Protein AF-A0A531LV64-F1 (afdb_monomer_lite)

Radius of gyration: 12.02 Å; chains: 1; bounding box: 32×21×28 Å

Sequence (75 aa):
MPRYVVERTFPAGLSVPMNDAGADALAGVIMRNAEKGVTWVQSFVSPDKKQSFCIYDAPSPEAIRSTAQKNALPV

Structure (mmCIF, N/CA/C/O backbone):
data_AF-A0A531LV64-F1
#
_entry.id   AF-A0A531LV64-F1
#
loop_
_atom_site.group_PDB
_atom_site.id
_atom_site.type_symbol
_atom_site.label_atom_id
_atom_site.label_alt_id
_atom_site.label_comp_id
_atom_site.label_asym_id
_atom_site.label_entity_id
_atom_site.label_seq_id
_atom_site.pdbx_PDB_ins_code
_atom_site.Cartn_x
_atom_site.Cartn_y
_atom_site.Cartn_z
_atom_site.occupancy
_atom_site.B_iso_or_equiv
_atom_site.auth_seq_id
_atom_site.auth_comp_id
_atom_site.auth_asym_id
_atom_site.auth_atom_id
_atom_site.pdbx_PDB_model_num
ATOM 1 N N . MET A 1 1 ? -19.394 5.248 3.667 1.00 83.00 1 MET A N 1
ATOM 2 C CA . MET A 1 1 ? -17.989 4.845 3.877 1.00 83.00 1 MET A CA 1
ATOM 3 C C . MET A 1 1 ? -17.122 6.080 3.709 1.00 83.00 1 MET A C 1
ATOM 5 O O . MET A 1 1 ? -17.189 6.670 2.637 1.00 83.00 1 MET A O 1
ATOM 9 N N . PRO A 1 2 ? -16.421 6.537 4.758 1.00 96.56 2 PRO A N 1
ATOM 10 C CA . PRO A 1 2 ? -15.463 7.633 4.648 1.00 96.56 2 PRO A CA 1
ATOM 11 C C . PRO A 1 2 ? -14.304 7.313 3.697 1.00 96.56 2 PRO A C 1
ATOM 13 O O . PRO A 1 2 ? -13.955 6.146 3.497 1.00 96.56 2 PRO A O 1
ATOM 16 N N . ARG A 1 3 ? -13.696 8.374 3.160 1.00 97.94 3 ARG A N 1
ATOM 17 C CA . ARG A 1 3 ? -12.518 8.313 2.296 1.00 97.94 3 ARG A CA 1
ATOM 18 C C . ARG A 1 3 ? -11.294 8.837 3.031 1.00 97.94 3 ARG A C 1
ATOM 20 O O . ARG A 1 3 ? -11.353 9.893 3.657 1.00 97.94 3 ARG A O 1
ATOM 27 N N . TYR A 1 4 ? -10.188 8.118 2.904 1.00 98.06 4 TYR A N 1
ATOM 28 C CA . TYR A 1 4 ? -8.920 8.420 3.553 1.00 98.06 4 TYR A CA 1
ATOM 29 C C . TYR A 1 4 ? -7.795 8.486 2.527 1.00 98.06 4 TYR A C 1
ATOM 31 O O . TYR A 1 4 ? -7.787 7.750 1.538 1.00 98.06 4 TYR A O 1
ATOM 39 N N . VAL A 1 5 ? -6.817 9.343 2.805 1.00 98.06 5 VAL A N 1
ATOM 40 C CA . VAL A 1 5 ? -5.530 9.356 2.112 1.00 98.06 5 VAL A CA 1
ATOM 41 C C . VAL A 1 5 ? -4.489 8.820 3.077 1.00 98.06 5 VAL A C 1
ATOM 43 O O . VAL A 1 5 ? -4.423 9.253 4.225 1.00 98.06 5 VAL A O 1
ATOM 46 N N . VAL A 1 6 ? -3.688 7.872 2.607 1.00 97.75 6 VAL A N 1
ATOM 47 C CA . VAL A 1 6 ? -2.556 7.333 3.356 1.00 97.75 6 VAL A CA 1
ATOM 48 C C . VAL A 1 6 ? -1.284 7.659 2.598 1.00 97.75 6 VAL A C 1
ATOM 50 O O . VAL A 1 6 ? -1.100 7.196 1.467 1.00 97.75 6 VAL A O 1
ATOM 53 N N . GLU A 1 7 ? -0.418 8.433 3.236 1.00 97.19 7 GLU A N 1
ATOM 54 C CA . GLU A 1 7 ? 0.944 8.672 2.781 1.00 97.19 7 GLU A CA 1
ATOM 55 C C . GLU A 1 7 ? 1.851 7.527 3.245 1.00 97.19 7 GLU A C 1
ATOM 57 O O . GLU A 1 7 ? 1.727 7.036 4.364 1.00 97.19 7 GLU A O 1
ATOM 62 N N . ARG A 1 8 ? 2.741 7.064 2.367 1.00 96.12 8 ARG A N 1
ATOM 63 C CA . ARG A 1 8 ? 3.685 5.979 2.655 1.00 96.12 8 ARG A CA 1
ATOM 64 C C . ARG A 1 8 ? 5.076 6.330 2.182 1.00 96.12 8 ARG A C 1
ATOM 66 O O . ARG A 1 8 ? 5.229 6.798 1.054 1.00 96.12 8 ARG A O 1
ATOM 73 N N . THR A 1 9 ? 6.059 5.965 2.999 1.00 96.81 9 THR A N 1
ATOM 74 C CA . THR A 1 9 ? 7.483 6.051 2.672 1.00 96.81 9 THR A CA 1
ATOM 75 C C . THR A 1 9 ? 8.081 4.668 2.440 1.00 96.81 9 THR A C 1
ATOM 77 O O . THR A 1 9 ? 7.956 3.773 3.274 1.00 96.81 9 THR A O 1
ATOM 80 N N . PHE A 1 10 ? 8.780 4.511 1.318 1.00 95.12 10 PHE A N 1
ATOM 81 C CA . PHE A 1 10 ? 9.507 3.309 0.917 1.00 95.12 10 PHE A CA 1
ATOM 82 C C . PHE A 1 10 ? 10.995 3.652 0.759 1.00 95.12 10 PHE A C 1
ATOM 84 O O . PHE A 1 10 ? 11.403 4.105 -0.312 1.00 95.12 10 PHE A O 1
ATOM 91 N N . PRO A 1 11 ? 11.843 3.436 1.784 1.00 93.19 11 PRO A N 1
ATOM 92 C CA . PRO A 1 11 ? 13.260 3.815 1.727 1.00 93.19 11 PRO A CA 1
ATOM 93 C C . PRO A 1 11 ? 14.024 3.201 0.543 1.00 93.19 11 PRO A C 1
ATOM 95 O O . PRO A 1 11 ? 14.873 3.863 -0.056 1.00 93.19 11 PRO A O 1
ATOM 98 N N . ALA A 1 12 ? 13.678 1.961 0.178 1.00 92.81 12 ALA A N 1
ATOM 99 C CA . ALA A 1 12 ? 14.243 1.227 -0.958 1.00 92.81 12 ALA A CA 1
ATOM 100 C C . ALA A 1 12 ? 13.491 1.450 -2.288 1.00 92.81 12 ALA A C 1
ATOM 102 O O . ALA A 1 12 ? 13.859 0.871 -3.307 1.00 92.81 12 ALA A O 1
ATOM 103 N N . GLY A 1 13 ? 12.452 2.289 -2.287 1.00 93.62 13 GLY A N 1
ATOM 104 C CA . GLY A 1 13 ? 11.541 2.480 -3.409 1.00 93.62 13 GLY A CA 1
ATOM 105 C C . GLY A 1 13 ? 10.454 1.403 -3.496 1.00 93.62 13 GLY A C 1
ATOM 106 O O . GLY A 1 13 ? 10.658 0.236 -3.162 1.00 93.62 13 GLY A O 1
ATOM 107 N N . LEU A 1 14 ? 9.271 1.803 -3.956 1.00 93.75 14 LEU A N 1
ATOM 108 C CA . LEU A 1 14 ? 8.167 0.904 -4.259 1.00 93.75 14 LEU A CA 1
ATOM 109 C C . LEU A 1 14 ? 8.438 0.181 -5.584 1.00 93.75 14 LEU A C 1
ATOM 111 O O . LEU A 1 14 ? 8.523 0.811 -6.639 1.00 93.75 14 LEU A O 1
ATOM 115 N N . SER A 1 15 ? 8.536 -1.147 -5.541 1.00 90.56 15 SER A N 1
ATOM 116 C CA . SER A 1 15 ? 8.681 -1.982 -6.734 1.00 90.56 15 SER A CA 1
ATOM 117 C C . SER A 1 15 ? 7.434 -2.832 -6.932 1.00 90.56 15 SER A C 1
ATOM 119 O O . SER A 1 15 ? 7.144 -3.715 -6.129 1.00 90.56 15 SER A O 1
ATOM 121 N N . VAL A 1 16 ? 6.700 -2.557 -8.008 1.00 89.50 16 VAL A N 1
ATOM 122 C CA . VAL A 1 16 ? 5.580 -3.380 -8.471 1.00 89.50 16 VAL A CA 1
ATOM 123 C C . VAL A 1 16 ? 5.908 -3.819 -9.898 1.00 89.50 16 VAL A C 1
ATOM 125 O O . VAL A 1 16 ? 6.059 -2.954 -10.766 1.00 89.50 16 VAL A O 1
ATOM 128 N N . PRO A 1 17 ? 6.078 -5.127 -10.157 1.00 92.56 17 PRO A N 1
ATOM 129 C CA . PRO A 1 17 ? 6.271 -5.635 -11.510 1.00 92.56 17 PRO A CA 1
ATOM 130 C C . PRO A 1 17 ? 5.094 -5.256 -12.421 1.00 92.56 17 PRO A C 1
ATOM 132 O O . PRO A 1 17 ? 3.940 -5.409 -12.038 1.00 92.56 17 PRO A O 1
ATOM 135 N N . MET A 1 18 ? 5.369 -4.785 -13.638 1.00 92.44 18 MET A N 1
ATOM 136 C CA . MET A 1 18 ? 4.330 -4.459 -14.630 1.00 92.44 18 MET A CA 1
ATOM 137 C C . MET A 1 18 ? 4.035 -5.683 -15.509 1.00 92.44 18 MET A C 1
ATOM 139 O O . MET A 1 18 ? 4.231 -5.657 -16.721 1.00 92.44 18 MET A O 1
ATOM 143 N N . ASN A 1 19 ? 3.663 -6.787 -14.865 1.00 95.69 19 ASN A N 1
ATOM 144 C CA . ASN A 1 19 ? 3.340 -8.076 -15.476 1.00 95.69 19 ASN A CA 1
ATOM 145 C C . ASN A 1 19 ? 2.336 -8.842 -14.594 1.00 95.69 19 ASN A C 1
ATOM 147 O O . ASN A 1 19 ? 1.923 -8.341 -13.545 1.00 95.69 19 ASN A O 1
ATOM 151 N N . ASP A 1 20 ? 1.985 -10.065 -14.990 1.00 96.12 20 ASP A N 1
ATOM 152 C CA . ASP A 1 20 ? 0.992 -10.890 -14.287 1.00 96.12 20 ASP A CA 1
ATOM 153 C C . ASP A 1 20 ? 1.372 -11.166 -12.825 1.00 96.12 20 ASP A C 1
ATOM 155 O O . ASP A 1 20 ? 0.524 -11.086 -11.944 1.00 96.12 20 ASP A O 1
ATOM 159 N N . ALA A 1 21 ? 2.660 -11.360 -12.524 1.00 95.12 21 ALA A N 1
ATOM 160 C CA . ALA A 1 21 ? 3.111 -11.553 -11.144 1.00 95.12 21 ALA A CA 1
ATOM 161 C C . ALA A 1 21 ? 2.853 -10.314 -10.264 1.00 95.12 21 ALA A C 1
ATOM 163 O O . ALA A 1 21 ? 2.543 -10.436 -9.078 1.00 95.12 21 ALA A O 1
ATOM 164 N N . GLY A 1 22 ? 2.966 -9.110 -10.834 1.00 94.56 22 GLY A N 1
ATOM 165 C CA . GLY A 1 22 ? 2.581 -7.879 -10.149 1.00 94.56 22 GLY A CA 1
ATOM 166 C C . GLY A 1 22 ? 1.069 -7.747 -9.982 1.00 94.56 22 GLY A C 1
ATOM 167 O O . GLY A 1 22 ? 0.613 -7.327 -8.917 1.00 94.56 22 GLY A O 1
ATOM 168 N N . ALA A 1 23 ? 0.292 -8.151 -10.990 1.00 95.19 23 ALA A N 1
ATOM 169 C CA . ALA A 1 23 ? -1.166 -8.180 -10.906 1.00 95.19 23 ALA A CA 1
ATOM 170 C C . ALA A 1 23 ? -1.645 -9.126 -9.790 1.00 95.19 23 ALA A C 1
ATOM 172 O O . ALA A 1 23 ? -2.449 -8.716 -8.952 1.00 95.19 23 ALA A O 1
ATOM 173 N N . ASP A 1 24 ? -1.077 -10.330 -9.704 1.00 96.62 24 ASP A N 1
ATOM 174 C CA . ASP A 1 24 ? -1.378 -11.312 -8.658 1.00 96.62 24 ASP A CA 1
ATOM 175 C C . ASP A 1 24 ? -1.003 -10.797 -7.261 1.00 96.62 24 ASP A C 1
ATOM 177 O O . ASP A 1 24 ? -1.775 -10.922 -6.304 1.00 96.62 24 ASP A O 1
ATOM 181 N N . ALA A 1 25 ? 0.161 -10.149 -7.134 1.00 94.75 25 ALA A N 1
ATOM 182 C CA . ALA A 1 25 ? 0.591 -9.547 -5.875 1.00 94.75 25 ALA A CA 1
ATOM 183 C C . ALA A 1 25 ? -0.391 -8.461 -5.394 1.00 94.75 25 ALA A C 1
ATOM 185 O O . ALA A 1 25 ? -0.767 -8.438 -4.217 1.00 94.75 25 ALA A O 1
ATOM 186 N N . LEU A 1 26 ? -0.845 -7.584 -6.297 1.00 95.69 26 LEU A N 1
ATOM 187 C CA . LEU A 1 26 ? -1.831 -6.548 -5.983 1.00 95.69 26 LEU A CA 1
ATOM 188 C C . LEU A 1 26 ? -3.222 -7.132 -5.702 1.00 95.69 26 LEU A C 1
ATOM 190 O O . LEU A 1 26 ? -3.903 -6.6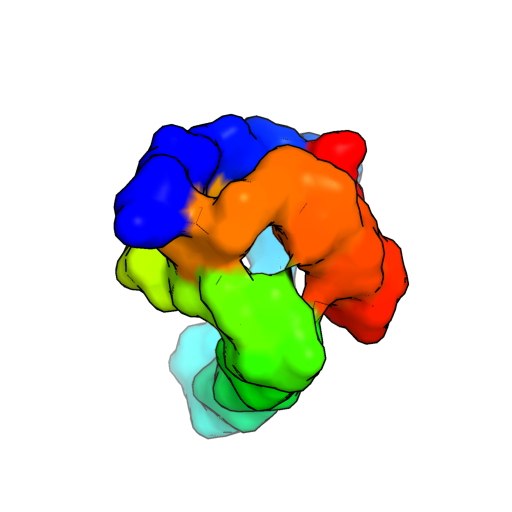50 -4.795 1.00 95.69 26 LEU A O 1
ATOM 194 N N . ALA A 1 27 ? -3.630 -8.192 -6.402 1.00 96.69 27 ALA A N 1
ATOM 195 C CA . ALA A 1 27 ? -4.876 -8.900 -6.120 1.00 96.69 27 ALA A CA 1
ATOM 196 C C . ALA A 1 27 ? -4.893 -9.444 -4.682 1.00 96.69 27 ALA A C 1
ATOM 198 O O . ALA A 1 27 ? -5.878 -9.268 -3.963 1.00 96.69 27 ALA A O 1
ATOM 199 N N . GLY A 1 28 ? -3.773 -10.000 -4.208 1.00 96.81 28 GLY A N 1
ATOM 200 C CA . GLY A 1 28 ? -3.623 -10.421 -2.813 1.00 96.81 28 GLY A CA 1
ATOM 201 C C . GLY A 1 28 ? -3.787 -9.274 -1.806 1.00 96.81 28 GLY A C 1
ATOM 202 O O . GLY A 1 28 ? -4.400 -9.454 -0.751 1.00 96.81 28 GLY A O 1
ATOM 203 N N . VAL A 1 29 ? -3.292 -8.075 -2.134 1.00 96.75 29 VAL A N 1
ATOM 204 C CA . VAL A 1 29 ? -3.498 -6.869 -1.310 1.00 96.75 29 VAL A CA 1
ATOM 205 C C . VAL A 1 29 ? -4.974 -6.478 -1.262 1.00 96.75 29 VAL A C 1
ATOM 207 O O . VAL A 1 29 ? -5.507 -6.237 -0.178 1.00 96.75 29 VAL A O 1
ATOM 210 N N . ILE A 1 30 ? -5.647 -6.458 -2.414 1.00 97.75 30 ILE A N 1
ATOM 211 C CA . ILE A 1 30 ? -7.074 -6.126 -2.521 1.00 97.75 30 ILE A CA 1
ATOM 212 C C . ILE A 1 30 ? -7.919 -7.105 -1.699 1.00 97.75 30 ILE A C 1
ATOM 214 O O . ILE A 1 30 ? -8.763 -6.671 -0.915 1.00 97.75 30 ILE A O 1
ATOM 218 N N . MET A 1 31 ? -7.646 -8.408 -1.805 1.00 97.88 31 MET A N 1
ATOM 219 C CA . MET A 1 31 ? -8.362 -9.439 -1.049 1.00 97.88 31 MET A CA 1
ATOM 220 C C . MET A 1 31 ? -8.217 -9.251 0.465 1.00 97.88 31 MET A C 1
ATOM 222 O O . MET A 1 31 ? -9.218 -9.223 1.180 1.00 97.88 31 MET A O 1
ATOM 226 N N . ARG A 1 32 ? -6.992 -9.031 0.963 1.00 97.81 32 ARG A N 1
ATOM 227 C CA . ARG A 1 32 ? -6.749 -8.790 2.398 1.00 97.81 32 ARG A CA 1
ATOM 228 C C . ARG A 1 32 ? -7.388 -7.496 2.900 1.00 97.81 32 ARG A C 1
ATOM 230 O O . ARG A 1 32 ? -7.798 -7.430 4.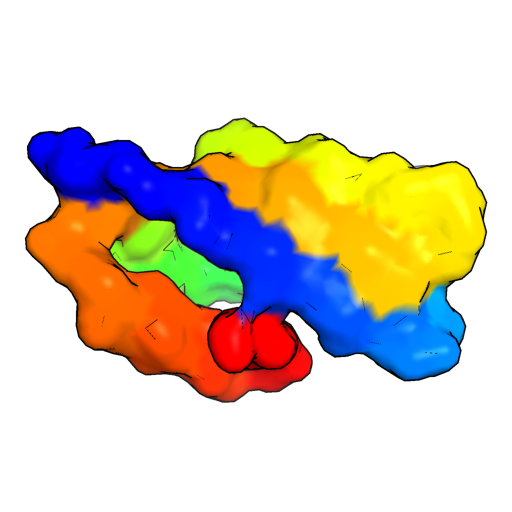059 1.00 97.81 32 ARG A O 1
ATOM 237 N N . ASN A 1 33 ? -7.489 -6.474 2.050 1.00 97.62 33 ASN A N 1
ATOM 238 C CA . ASN A 1 33 ? -8.188 -5.232 2.381 1.00 97.62 33 ASN A CA 1
ATOM 239 C C . ASN A 1 33 ? -9.703 -5.463 2.517 1.00 97.62 33 ASN A C 1
ATOM 241 O O . ASN A 1 33 ? -10.318 -5.013 3.491 1.00 97.62 33 ASN A O 1
ATOM 245 N N . ALA A 1 34 ? -10.287 -6.228 1.590 1.00 97.44 34 ALA A N 1
ATOM 246 C CA . ALA A 1 34 ? -11.714 -6.532 1.569 1.00 97.44 34 ALA A CA 1
ATOM 247 C C . ALA A 1 34 ? -12.186 -7.270 2.836 1.00 97.44 34 ALA A C 1
ATOM 249 O O . ALA A 1 34 ? -13.283 -6.995 3.320 1.00 97.44 34 ALA A O 1
ATOM 250 N N . GLU A 1 35 ? -11.339 -8.105 3.457 1.00 97.31 35 GLU A N 1
ATOM 251 C CA . GLU A 1 35 ? -11.625 -8.771 4.746 1.00 97.31 35 GLU A CA 1
ATOM 252 C C . GLU A 1 35 ? -11.992 -7.802 5.887 1.00 97.31 35 GLU A C 1
ATOM 254 O O . GLU A 1 35 ? -12.592 -8.205 6.885 1.00 97.31 35 GLU A O 1
ATOM 259 N N . LYS A 1 36 ? -11.592 -6.529 5.786 1.00 96.94 36 LYS A N 1
ATOM 260 C CA . LYS A 1 36 ? -11.882 -5.476 6.773 1.00 96.94 36 LYS A CA 1
ATOM 261 C C . LYS A 1 36 ? -12.756 -4.355 6.203 1.00 96.94 36 LYS A C 1
ATOM 263 O O . LYS A 1 36 ? -12.844 -3.289 6.809 1.00 96.94 36 LYS A O 1
ATOM 268 N N . GLY A 1 37 ? -13.389 -4.579 5.050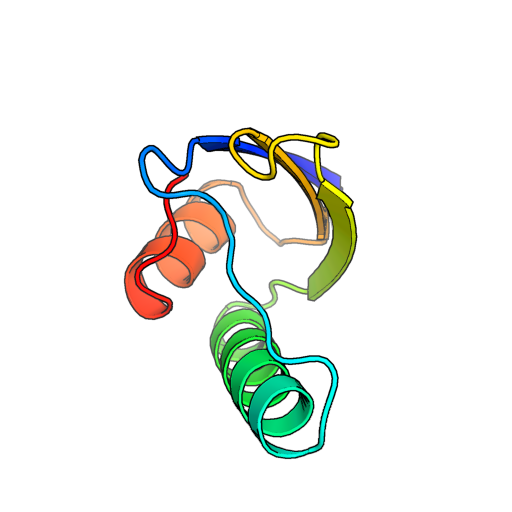 1.00 97.44 37 GLY A N 1
ATOM 269 C CA . GLY A 1 37 ? -14.201 -3.571 4.367 1.00 97.44 37 GLY A CA 1
ATOM 270 C C . GLY A 1 37 ? -13.387 -2.383 3.845 1.00 97.44 37 GLY A C 1
ATOM 271 O O . GLY A 1 37 ? -13.930 -1.292 3.702 1.00 97.44 37 GLY A O 1
ATOM 272 N N . VAL A 1 38 ? -12.086 -2.570 3.604 1.00 98.31 38 VAL A N 1
ATOM 273 C CA . VAL A 1 38 ? -11.202 -1.542 3.046 1.00 98.31 38 VAL A CA 1
ATOM 274 C C . VAL A 1 38 ? -11.118 -1.737 1.534 1.00 98.31 38 VAL A C 1
ATOM 276 O O . VAL A 1 38 ? -10.819 -2.828 1.058 1.00 98.31 38 VAL A O 1
ATOM 279 N N . THR A 1 39 ? -11.348 -0.672 0.774 1.00 98.19 39 THR A N 1
ATOM 280 C CA . THR A 1 39 ? -11.234 -0.658 -0.689 1.00 98.19 39 THR A CA 1
ATOM 281 C C . THR A 1 39 ? -10.099 0.266 -1.096 1.00 98.19 39 THR A C 1
ATOM 283 O O . THR A 1 39 ? -10.117 1.452 -0.771 1.00 98.19 39 THR A O 1
ATOM 286 N N . TRP A 1 40 ? -9.108 -0.273 -1.808 1.00 97.62 40 TRP A N 1
ATOM 287 C CA . TRP A 1 40 ? -8.065 0.528 -2.446 1.00 97.62 40 TRP A CA 1
ATOM 288 C C . TRP A 1 40 ? -8.616 1.133 -3.737 1.00 97.62 40 TRP A C 1
ATOM 290 O O . TRP A 1 40 ? -9.026 0.396 -4.628 1.00 97.62 40 TRP A O 1
ATOM 300 N N . VAL A 1 41 ? -8.652 2.463 -3.820 1.00 97.75 41 VAL A N 1
ATOM 301 C CA . VAL A 1 41 ? -9.242 3.177 -4.961 1.00 97.75 41 VAL A CA 1
ATOM 302 C C . VAL A 1 41 ? -8.176 3.498 -6.002 1.00 97.75 41 VAL A C 1
ATOM 304 O O . VAL A 1 41 ? -8.319 3.166 -7.173 1.00 97.75 41 VAL A O 1
ATOM 307 N N . GLN A 1 42 ? -7.106 4.171 -5.576 1.00 96.62 42 GLN A N 1
ATOM 308 C CA . GLN A 1 42 ? -6.046 4.641 -6.463 1.00 96.62 42 GLN A CA 1
ATOM 309 C C . GLN A 1 42 ? -4.781 4.956 -5.663 1.00 96.62 42 GLN A C 1
ATOM 311 O O . GLN A 1 42 ? -4.859 5.314 -4.488 1.00 96.62 42 GLN A O 1
ATOM 316 N N . SER A 1 43 ? -3.617 4.868 -6.306 1.00 96.25 43 SER A N 1
ATOM 317 C CA . SER A 1 43 ? -2.347 5.347 -5.757 1.00 96.25 43 SER A CA 1
ATOM 318 C C . SER A 1 43 ? -1.655 6.306 -6.711 1.00 96.25 43 SER A C 1
ATOM 320 O O . SER A 1 43 ? -1.671 6.111 -7.924 1.00 96.25 43 SER A O 1
ATOM 322 N N . PHE A 1 44 ? -0.983 7.293 -6.136 1.00 97.00 44 PHE A N 1
ATOM 323 C CA . PHE A 1 44 ? 0.006 8.131 -6.799 1.00 97.00 44 PHE A CA 1
ATOM 324 C C . PHE A 1 44 ? 1.369 7.801 -6.206 1.00 97.00 44 PHE A C 1
ATOM 326 O O . PHE A 1 44 ? 1.479 7.594 -4.999 1.00 97.00 44 PHE A O 1
ATOM 333 N N . VAL A 1 45 ? 2.397 7.734 -7.042 1.00 96.62 45 VAL A N 1
ATOM 334 C CA . VAL A 1 45 ? 3.756 7.369 -6.630 1.00 96.62 45 VAL A CA 1
ATOM 335 C C . VAL A 1 45 ? 4.699 8.453 -7.133 1.00 96.62 45 VAL A C 1
ATOM 337 O O . VAL A 1 45 ? 4.576 8.890 -8.278 1.00 96.62 45 VAL A O 1
ATOM 340 N N . SER A 1 46 ? 5.611 8.917 -6.278 1.00 97.00 46 SER A N 1
ATOM 341 C CA . SER A 1 46 ? 6.632 9.887 -6.675 1.00 97.00 46 SER A CA 1
ATOM 342 C C . SER A 1 46 ? 7.552 9.303 -7.760 1.00 97.00 46 SER A C 1
ATOM 344 O O . SER A 1 46 ? 7.724 8.083 -7.827 1.00 97.00 46 SER A O 1
ATOM 346 N N . PRO A 1 47 ? 8.193 10.134 -8.604 1.00 96.56 47 PRO A N 1
ATOM 347 C CA . PRO A 1 47 ? 9.079 9.637 -9.663 1.00 96.56 47 PRO A CA 1
ATOM 348 C C . PRO A 1 47 ? 10.240 8.766 -9.155 1.00 96.56 47 PRO A C 1
ATOM 350 O O . PRO A 1 47 ? 10.634 7.812 -9.820 1.00 96.56 47 PRO A O 1
ATOM 353 N N . ASP A 1 48 ? 10.756 9.058 -7.956 1.00 96.19 48 ASP A N 1
ATOM 354 C CA . ASP A 1 48 ? 11.810 8.281 -7.287 1.00 96.19 48 ASP A CA 1
ATOM 355 C C . ASP A 1 48 ? 11.289 7.021 -6.569 1.00 96.19 48 ASP A C 1
ATOM 357 O O . ASP A 1 48 ? 12.068 6.266 -5.987 1.00 96.19 48 ASP A O 1
ATOM 361 N N . LYS A 1 49 ? 9.971 6.791 -6.615 1.00 96.12 49 LYS A N 1
ATOM 362 C CA . LYS A 1 49 ? 9.244 5.675 -6.001 1.00 96.12 49 LYS A CA 1
ATOM 363 C C . LYS A 1 49 ? 9.347 5.602 -4.477 1.00 96.12 49 LYS A C 1
ATOM 365 O O . LYS A 1 49 ? 8.955 4.588 -3.904 1.00 96.12 49 LYS A O 1
ATOM 370 N N . LYS A 1 50 ? 9.851 6.638 -3.804 1.00 96.94 50 LYS A N 1
ATOM 371 C CA . LYS A 1 50 ? 10.031 6.629 -2.344 1.00 96.94 50 LYS A CA 1
ATOM 372 C C . LYS A 1 50 ? 8.804 7.083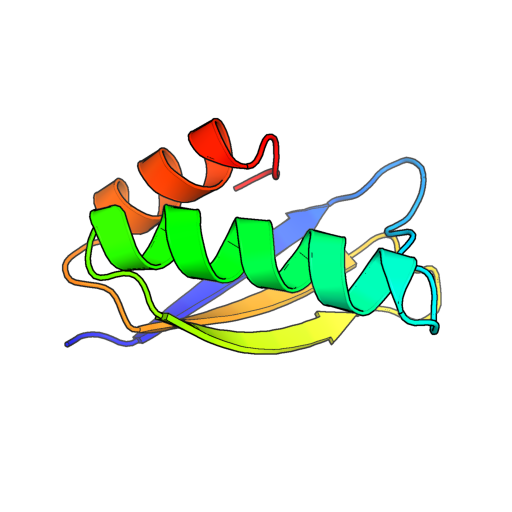 -1.575 1.00 96.94 50 LYS A C 1
ATOM 374 O O . LYS A 1 50 ? 8.666 6.682 -0.427 1.00 96.94 50 LYS A O 1
ATOM 379 N N . GLN A 1 51 ? 7.916 7.855 -2.193 1.00 97.44 51 GLN A N 1
ATOM 380 C CA . GLN A 1 51 ? 6.661 8.289 -1.591 1.00 97.44 51 GLN A CA 1
ATOM 381 C C . GLN A 1 51 ? 5.477 7.763 -2.398 1.00 97.44 51 GLN A C 1
ATOM 383 O O . GLN A 1 51 ? 5.502 7.735 -3.631 1.00 97.44 51 GLN A O 1
ATOM 388 N N . SER A 1 52 ? 4.407 7.387 -1.705 1.00 97.38 52 SER A N 1
ATOM 389 C CA . SER A 1 52 ? 3.119 7.144 -2.349 1.00 97.38 52 SER A CA 1
ATOM 390 C C . SER A 1 52 ? 1.970 7.737 -1.552 1.00 97.38 52 SER A C 1
ATOM 392 O O . SER A 1 52 ? 2.000 7.723 -0.323 1.00 97.38 52 SER A O 1
ATOM 394 N N . PHE A 1 53 ? 0.935 8.164 -2.263 1.00 97.81 53 PHE A N 1
ATOM 395 C CA . PHE A 1 53 ? -0.325 8.634 -1.706 1.00 97.81 53 PHE A CA 1
ATOM 396 C C . PHE A 1 53 ? -1.431 7.723 -2.213 1.00 97.81 53 PHE A C 1
ATOM 398 O O . PHE A 1 53 ? -1.714 7.686 -3.411 1.00 97.81 53 PHE A O 1
ATOM 405 N N . CYS A 1 54 ? -2.038 6.963 -1.309 1.00 97.56 54 CYS A N 1
ATOM 406 C CA . CYS A 1 54 ? -3.051 5.977 -1.658 1.00 97.56 54 CYS A CA 1
ATOM 407 C C . CYS A 1 54 ? -4.410 6.392 -1.101 1.00 97.56 54 CYS A C 1
ATOM 409 O O . CYS A 1 54 ? -4.534 6.682 0.090 1.00 97.56 54 CYS A O 1
ATOM 411 N N . ILE A 1 55 ? -5.424 6.366 -1.957 1.00 98.25 55 ILE A N 1
ATOM 412 C CA . ILE A 1 55 ? -6.811 6.660 -1.615 1.00 98.25 55 ILE A CA 1
ATOM 413 C C . ILE A 1 55 ? -7.510 5.355 -1.244 1.00 98.25 55 ILE A C 1
ATOM 415 O O . ILE A 1 55 ? -7.472 4.384 -2.007 1.00 98.25 55 ILE A O 1
ATOM 419 N N . TYR A 1 56 ? -8.165 5.355 -0.085 1.00 98.19 56 TYR A N 1
ATOM 420 C CA . TYR A 1 56 ? -8.929 4.224 0.427 1.00 98.19 56 TYR A CA 1
ATOM 421 C C . TYR A 1 56 ? -10.327 4.644 0.870 1.00 98.19 56 TYR A C 1
ATOM 423 O O . TYR A 1 56 ? -10.481 5.654 1.554 1.00 98.19 56 TYR A O 1
ATOM 431 N N . ASP A 1 57 ? -11.320 3.815 0.560 1.00 98.38 57 ASP A N 1
ATOM 432 C CA . ASP A 1 57 ? -12.627 3.855 1.216 1.00 98.38 57 ASP A CA 1
ATOM 433 C C . ASP A 1 57 ? -12.647 2.780 2.307 1.00 98.38 57 ASP A C 1
ATOM 435 O O . ASP A 1 57 ? -12.296 1.628 2.053 1.00 98.38 57 ASP A O 1
ATOM 439 N N . ALA A 1 58 ? -12.994 3.149 3.539 1.00 97.88 58 ALA A N 1
ATOM 440 C CA . ALA A 1 58 ? -12.898 2.244 4.687 1.00 97.88 58 ALA A CA 1
ATOM 441 C C . ALA A 1 58 ? -13.923 2.591 5.775 1.00 97.88 58 ALA A C 1
ATOM 443 O O . ALA A 1 58 ? -14.381 3.732 5.834 1.00 97.88 58 ALA A O 1
ATOM 444 N N . PRO A 1 59 ? -14.276 1.650 6.670 1.00 97.81 59 PRO A N 1
ATOM 445 C CA . PRO A 1 59 ? -15.172 1.932 7.790 1.00 97.81 59 PRO A CA 1
ATOM 446 C C . PRO A 1 59 ? -14.523 2.812 8.870 1.00 97.81 59 PRO A C 1
ATOM 448 O O . PRO A 1 59 ? -15.236 3.556 9.539 1.00 97.81 59 PRO A O 1
ATOM 451 N N . SER A 1 60 ? -13.196 2.741 9.044 1.00 97.88 60 SER A N 1
ATOM 452 C CA . SER A 1 60 ? -12.441 3.561 10.001 1.00 97.88 60 SER A CA 1
ATOM 453 C C . SER A 1 60 ? -10.933 3.612 9.672 1.00 97.88 60 SER A C 1
ATOM 455 O O . SER A 1 60 ? -10.445 2.759 8.917 1.00 97.88 60 SER A O 1
ATOM 457 N N . PRO A 1 61 ? -10.157 4.553 10.252 1.00 97.00 61 PRO A N 1
ATOM 458 C CA . PRO A 1 61 ? -8.696 4.576 10.123 1.00 97.00 61 PRO A CA 1
ATOM 459 C C . PRO A 1 61 ? -8.014 3.311 10.667 1.00 97.00 61 PRO A C 1
ATOM 461 O O . PRO A 1 61 ? -7.004 2.858 10.132 1.00 97.00 61 PRO A O 1
ATOM 464 N N . GLU A 1 62 ? -8.563 2.701 11.716 1.00 97.69 62 GLU A N 1
ATOM 465 C CA . GLU A 1 62 ? -8.018 1.489 12.337 1.00 97.69 62 GLU A CA 1
ATOM 466 C C . GLU A 1 62 ? -8.108 0.288 11.389 1.00 97.69 62 GLU A C 1
ATOM 468 O O . GLU A 1 62 ? -7.189 -0.533 11.347 1.00 97.69 62 GLU A O 1
ATOM 473 N N . ALA A 1 63 ? -9.167 0.207 10.574 1.00 97.69 63 ALA A N 1
ATOM 474 C CA . ALA A 1 63 ? -9.283 -0.811 9.531 1.00 97.69 63 ALA A CA 1
ATOM 475 C C . ALA A 1 63 ? -8.164 -0.676 8.481 1.00 97.69 63 ALA A C 1
ATOM 477 O O . ALA A 1 63 ? -7.578 -1.679 8.062 1.00 97.69 63 ALA A O 1
ATOM 478 N N . ILE A 1 64 ? -7.801 0.557 8.1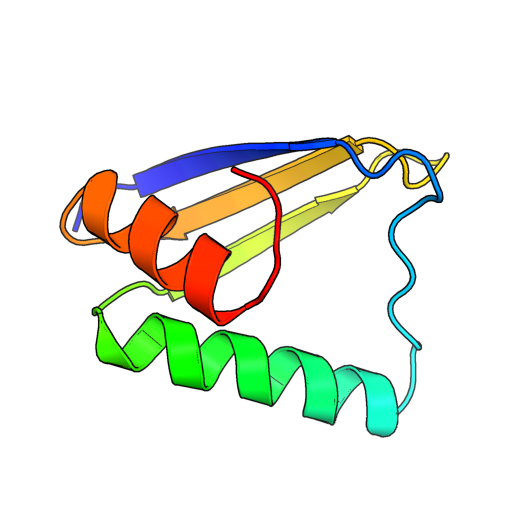12 1.00 97.50 64 ILE A N 1
ATOM 479 C CA . ILE A 1 64 ? -6.673 0.838 7.210 1.00 97.50 64 ILE A CA 1
ATOM 480 C C . ILE A 1 64 ? -5.347 0.410 7.846 1.00 97.50 64 ILE A C 1
ATOM 482 O O . ILE A 1 64 ? -4.555 -0.276 7.204 1.00 97.50 64 ILE A O 1
ATOM 486 N N . ARG A 1 65 ? -5.102 0.751 9.117 1.00 97.44 65 ARG A N 1
ATOM 487 C CA . ARG A 1 65 ? -3.866 0.341 9.812 1.00 97.44 65 ARG A CA 1
ATOM 488 C C . ARG A 1 65 ? -3.755 -1.182 9.932 1.00 97.44 65 ARG A C 1
ATOM 490 O O . ARG A 1 65 ? -2.696 -1.746 9.670 1.00 97.44 65 ARG A O 1
ATOM 497 N N . SER A 1 66 ? -4.856 -1.858 10.264 1.00 97.06 66 SER A N 1
ATOM 498 C CA . SER A 1 66 ? -4.902 -3.322 10.378 1.00 97.06 66 SER A CA 1
ATOM 499 C C . SER A 1 66 ? -4.614 -4.020 9.044 1.00 97.06 66 SER A C 1
ATOM 501 O O . SER A 1 66 ? -3.865 -4.997 9.001 1.00 97.06 66 SER A O 1
ATOM 503 N N . THR A 1 67 ? -5.175 -3.518 7.943 1.00 97.25 67 THR A N 1
ATOM 504 C CA . THR A 1 67 ? -4.934 -4.077 6.602 1.00 97.25 67 THR A CA 1
ATOM 505 C C . THR A 1 67 ? -3.534 -3.757 6.084 1.00 97.25 67 THR A C 1
ATOM 507 O O . THR A 1 67 ? -2.900 -4.627 5.490 1.00 97.25 67 THR A O 1
ATOM 510 N N . ALA A 1 68 ? -2.989 -2.571 6.373 1.00 95.88 68 ALA A N 1
ATOM 511 C CA . ALA A 1 68 ? -1.597 -2.237 6.071 1.00 95.88 68 ALA A CA 1
ATOM 512 C C . ALA A 1 68 ? -0.621 -3.207 6.761 1.00 95.88 68 ALA A C 1
ATOM 514 O O . ALA A 1 68 ? 0.239 -3.780 6.092 1.00 95.88 68 ALA A O 1
ATOM 515 N N . GLN A 1 69 ? -0.833 -3.497 8.053 1.00 96.31 69 GLN A N 1
ATOM 516 C CA . GLN A 1 69 ? -0.042 -4.483 8.796 1.00 96.31 69 GLN A CA 1
ATOM 517 C C . GLN A 1 69 ? -0.112 -5.881 8.160 1.00 96.31 69 GLN A C 1
ATOM 519 O O . GLN A 1 69 ? 0.923 -6.510 7.950 1.00 96.31 69 GLN A O 1
ATOM 524 N N . LYS A 1 70 ? -1.314 -6.358 7.798 1.00 95.31 70 LYS A N 1
ATOM 525 C CA . LYS A 1 70 ? -1.501 -7.655 7.115 1.00 95.31 70 LYS A CA 1
ATOM 526 C C . LYS A 1 70 ? -0.794 -7.737 5.759 1.00 95.31 70 LYS A C 1
ATOM 528 O O . LYS A 1 70 ? -0.415 -8.824 5.333 1.00 95.31 70 LYS A O 1
ATOM 533 N N . ASN A 1 71 ? -0.653 -6.606 5.076 1.00 94.94 71 ASN A N 1
ATOM 534 C CA . ASN A 1 71 ? 0.016 -6.511 3.784 1.00 94.94 71 ASN A CA 1
ATOM 535 C C . ASN A 1 71 ? 1.519 -6.216 3.894 1.00 94.94 71 ASN A C 1
ATOM 537 O O . ASN A 1 71 ? 2.168 -6.092 2.860 1.00 94.94 71 ASN A O 1
ATOM 541 N N . ALA A 1 72 ? 2.065 -6.079 5.109 1.00 94.19 72 ALA A N 1
ATOM 542 C CA . ALA A 1 72 ? 3.426 -5.596 5.345 1.00 94.19 72 ALA A CA 1
ATOM 543 C C . ALA A 1 72 ? 3.720 -4.252 4.640 1.00 94.19 72 ALA A C 1
ATOM 545 O O . ALA A 1 72 ? 4.834 -3.999 4.184 1.00 94.19 72 ALA A O 1
ATOM 546 N N . LEU A 1 73 ? 2.705 -3.385 4.547 1.00 93.00 73 LEU A N 1
ATOM 547 C CA . LEU A 1 73 ? 2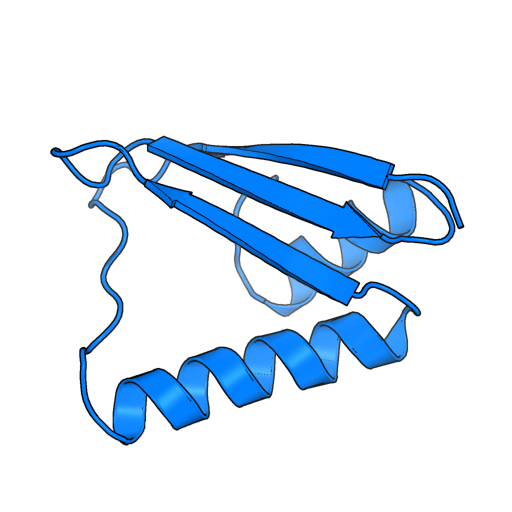.825 -2.037 4.001 1.00 93.00 73 LEU A CA 1
ATOM 548 C C . LEU A 1 73 ? 2.932 -1.012 5.140 1.00 93.00 73 LEU A C 1
ATOM 550 O O . LEU A 1 73 ? 2.244 -1.162 6.152 1.00 93.00 73 LEU A O 1
ATOM 554 N N . PRO A 1 74 ? 3.733 0.054 4.975 1.00 89.62 74 PRO A N 1
ATOM 555 C CA . PRO A 1 74 ? 3.771 1.158 5.931 1.00 89.62 74 PRO A CA 1
ATOM 556 C C . PRO A 1 74 ? 2.427 1.907 5.974 1.00 89.62 74 PRO A C 1
ATOM 558 O O . PRO A 1 74 ? 1.647 1.865 5.011 1.00 89.62 74 PRO A O 1
ATOM 561 N N . VAL A 1 75 ? 2.158 2.580 7.096 1.00 82.25 75 VAL A N 1
ATOM 562 C CA . VAL A 1 75 ? 0.984 3.436 7.340 1.00 82.25 75 VAL A CA 1
ATOM 563 C C . VAL A 1 75 ? 1.355 4.584 8.269 1.00 82.25 75 VAL A C 1
ATOM 565 O O . VAL A 1 75 ? 2.275 4.375 9.093 1.00 82.25 75 VAL A O 1
#

Foldseek 3Di:
DDKDKDKFFDPPADDQDPDVVSVVLVVVLQVLLVVQPKHWDDKDADPRRGMMITMIDHPDVVSVVVSCVVSVGDD

Secondary structure (DSSP, 8-state):
--EEEEEEE-TT-----SSHHHHHHHHHHHHHHHTTT-EEEEEEE-TTSSEEEEEEE-S-HHHHHHHHHHTT---

pLDDT: mean 95.89, std 2.95, range [82.25, 98.38]